Protein AF-A0A838S744-F1 (afdb_monomer_lite)

Foldseek 3Di:
DDPDPQPFDFDAAPQPRDTDTDGPPDRHRDVVSVVVVVCVVVVPPPPPPPDDPDDDQLQQWWWADPPPRDIDGSDQADPVPRDGTHTDAGFAADPVPRHTDHPVNVVVD

Structure (mmCIF, N/CA/C/O backbone):
data_AF-A0A838S744-F1
#
_entry.id   AF-A0A838S744-F1
#
loop_
_atom_site.group_PDB
_atom_site.id
_atom_site.type_symbol
_atom_site.label_atom_id
_atom_site.label_alt_id
_atom_site.label_comp_id
_atom_site.label_asym_id
_atom_site.label_entity_id
_atom_site.label_seq_id
_atom_site.pdbx_PDB_ins_code
_atom_site.Cartn_x
_atom_site.Cartn_y
_atom_site.Cartn_z
_atom_site.occupancy
_atom_site.B_iso_or_equiv
_atom_site.auth_seq_id
_atom_site.auth_comp_id
_atom_site.auth_asym_id
_atom_site.auth_atom_id
_atom_site.pdbx_PDB_model_num
ATOM 1 N N . MET A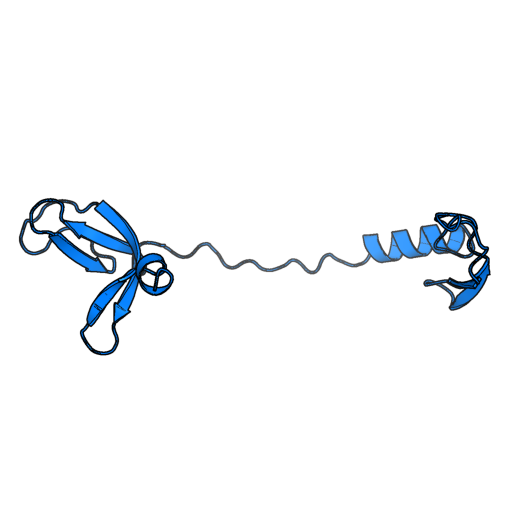 1 1 ? 4.160 20.746 -42.958 1.00 38.28 1 MET A N 1
ATOM 2 C CA . MET A 1 1 ? 5.280 20.176 -43.736 1.00 38.28 1 MET A CA 1
ATOM 3 C C . MET A 1 1 ? 6.189 19.469 -42.740 1.00 38.28 1 MET A C 1
ATOM 5 O O . MET A 1 1 ? 6.862 20.143 -41.977 1.00 38.28 1 MET A O 1
ATOM 9 N N . ILE A 1 2 ? 6.078 18.145 -42.615 1.00 52.94 2 ILE A N 1
ATOM 10 C CA . ILE A 1 2 ? 6.874 17.361 -41.656 1.00 52.94 2 ILE A CA 1
ATOM 11 C C . ILE A 1 2 ? 8.201 17.033 -42.355 1.00 52.94 2 ILE A C 1
ATOM 13 O O . ILE A 1 2 ? 8.144 16.459 -43.445 1.00 52.94 2 ILE A O 1
ATOM 17 N N . PRO A 1 3 ? 9.374 17.403 -41.812 1.00 47.41 3 PRO A N 1
ATOM 18 C CA . PRO A 1 3 ? 10.636 17.053 -42.443 1.00 47.41 3 PRO A CA 1
ATOM 19 C C . PRO A 1 3 ? 10.820 15.532 -42.399 1.00 47.41 3 PRO A C 1
ATOM 21 O O . PRO A 1 3 ? 10.698 14.893 -41.353 1.00 47.41 3 PRO A O 1
ATOM 24 N N . SER A 1 4 ? 11.057 14.952 -43.574 1.00 54.16 4 SER A N 1
ATOM 25 C CA . SER A 1 4 ? 11.319 13.529 -43.769 1.00 54.16 4 SER A CA 1
ATOM 26 C C . SER A 1 4 ? 12.605 13.146 -43.033 1.00 54.16 4 SER A C 1
ATOM 28 O O . SER A 1 4 ? 13.694 13.529 -43.444 1.00 54.16 4 SER A O 1
ATOM 30 N N . SER A 1 5 ? 12.480 12.385 -41.943 1.00 55.56 5 SER A N 1
ATOM 31 C CA . SER A 1 5 ? 13.578 11.906 -41.085 1.00 55.56 5 SER A CA 1
ATOM 32 C C . SER A 1 5 ? 14.394 10.781 -41.755 1.00 55.56 5 SER A C 1
ATOM 34 O O . SER A 1 5 ? 14.521 9.681 -41.224 1.00 55.56 5 SER A O 1
ATOM 36 N N . ASN A 1 6 ? 14.899 11.034 -42.964 1.00 58.16 6 ASN A N 1
ATOM 37 C CA . ASN A 1 6 ? 15.745 10.115 -43.734 1.00 58.16 6 ASN A CA 1
ATOM 38 C C . ASN A 1 6 ? 17.070 10.764 -44.163 1.00 58.16 6 ASN A C 1
ATOM 40 O O . ASN A 1 6 ? 17.727 10.262 -45.073 1.00 58.16 6 ASN A O 1
ATOM 44 N N . ASP A 1 7 ? 17.480 11.857 -43.515 1.00 62.12 7 ASP A N 1
ATOM 45 C CA . ASP A 1 7 ? 18.807 12.404 -43.760 1.00 62.12 7 ASP A CA 1
ATOM 46 C C . ASP A 1 7 ? 19.881 11.439 -43.237 1.00 62.12 7 ASP A C 1
ATOM 48 O O . ASP A 1 7 ? 19.774 10.940 -42.109 1.00 62.12 7 ASP A O 1
ATOM 52 N N . PRO A 1 8 ? 20.920 11.149 -44.039 1.00 66.88 8 PRO A N 1
ATOM 53 C CA . PRO A 1 8 ? 22.048 10.345 -43.605 1.00 66.88 8 PRO A CA 1
ATOM 54 C C . PRO A 1 8 ? 22.788 11.057 -42.467 1.00 66.88 8 PRO A C 1
ATOM 56 O O . PRO A 1 8 ? 23.597 11.955 -42.692 1.00 66.88 8 PRO A O 1
ATOM 59 N N . VAL A 1 9 ? 22.530 10.646 -41.226 1.00 79.50 9 VAL A N 1
ATOM 60 C CA . VAL A 1 9 ? 23.243 11.175 -40.059 1.00 79.50 9 VAL A CA 1
ATOM 61 C C . VAL A 1 9 ? 24.543 10.402 -39.878 1.00 79.50 9 VAL A C 1
ATOM 63 O O . VAL A 1 9 ? 24.545 9.183 -39.688 1.00 79.50 9 VAL A O 1
ATOM 66 N N . THR A 1 10 ? 25.667 11.114 -39.913 1.00 87.31 10 THR A N 1
ATOM 67 C CA . THR A 1 10 ? 26.962 10.554 -39.521 1.00 87.31 10 THR A CA 1
ATOM 68 C C . THR A 1 10 ? 27.010 10.420 -38.004 1.00 87.31 10 THR A C 1
ATOM 70 O O . THR A 1 10 ? 26.891 11.409 -37.285 1.00 87.31 10 THR A O 1
ATOM 73 N N . MET A 1 11 ? 27.199 9.198 -37.507 1.00 88.44 11 MET A N 1
ATOM 74 C CA . MET A 1 11 ? 27.257 8.908 -36.073 1.00 88.44 11 MET A CA 1
ATOM 75 C C . MET A 1 11 ? 28.392 7.927 -35.737 1.00 88.44 11 MET A C 1
ATOM 77 O O . MET A 1 11 ? 28.762 7.098 -36.574 1.00 88.44 11 MET A O 1
ATOM 81 N N . PRO A 1 12 ? 28.974 7.987 -34.525 1.00 93.88 12 PRO A N 1
ATOM 82 C CA . PRO A 1 12 ? 30.013 7.051 -34.108 1.00 93.88 12 PRO A CA 1
ATOM 83 C C . PRO A 1 12 ? 29.427 5.674 -33.771 1.00 93.88 12 PRO A C 1
ATOM 85 O O . PRO A 1 12 ? 28.381 5.548 -33.131 1.00 93.88 12 PRO A O 1
ATOM 88 N N . CYS A 1 13 ? 30.122 4.607 -34.165 1.00 93.44 13 CYS A N 1
ATOM 89 C CA . CYS A 1 13 ? 29.749 3.246 -33.787 1.00 93.44 13 CYS A CA 1
ATOM 90 C C . CYS A 1 13 ? 29.989 3.011 -32.284 1.00 93.44 13 CYS A C 1
ATOM 92 O O . CYS A 1 13 ? 31.132 3.115 -31.838 1.00 93.44 13 CYS A O 1
ATOM 94 N N . PRO A 1 14 ? 28.992 2.553 -31.506 1.00 92.12 14 PRO A N 1
ATOM 95 C CA . PRO A 1 14 ? 29.140 2.335 -30.061 1.00 92.12 14 PRO A CA 1
ATOM 96 C C . PRO A 1 14 ? 30.071 1.163 -29.694 1.00 92.12 14 PRO A C 1
ATOM 98 O O . PRO A 1 14 ? 30.311 0.902 -28.520 1.00 92.12 14 PRO A O 1
ATOM 101 N N . VAL A 1 15 ? 30.573 0.408 -30.680 1.00 94.81 15 VAL A N 1
ATOM 102 C CA . VAL A 1 15 ? 31.496 -0.717 -30.450 1.00 94.81 15 VAL A CA 1
ATOM 103 C C . VAL A 1 15 ? 32.940 -0.370 -30.781 1.00 94.81 15 VAL A C 1
ATOM 105 O O . VAL A 1 15 ? 33.827 -0.800 -30.048 1.00 94.81 15 VAL A O 1
ATOM 108 N N . CYS A 1 16 ? 33.178 0.351 -31.880 1.00 94.25 16 CYS A N 1
ATOM 109 C CA . CYS A 1 16 ? 34.523 0.617 -32.402 1.00 94.25 16 CYS A CA 1
ATOM 110 C C . CYS A 1 16 ? 34.844 2.105 -32.597 1.00 94.25 16 CYS A C 1
ATOM 112 O O . CYS A 1 16 ? 35.926 2.419 -33.073 1.00 94.25 16 CYS A O 1
ATOM 114 N N . GLY A 1 17 ? 33.917 3.017 -32.293 1.00 92.38 17 GLY A N 1
ATOM 115 C CA . GLY A 1 17 ? 34.118 4.469 -32.382 1.00 92.38 17 GLY A CA 1
ATOM 116 C C . GLY A 1 17 ? 34.116 5.052 -33.798 1.00 92.38 17 GLY A C 1
ATOM 117 O O . GLY A 1 17 ? 33.955 6.255 -33.954 1.00 92.38 17 GLY A O 1
ATOM 118 N N . THR A 1 18 ? 34.235 4.226 -34.840 1.00 93.50 18 THR A N 1
ATOM 119 C CA . THR A 1 18 ? 34.261 4.684 -36.237 1.00 93.50 18 THR A CA 1
ATOM 120 C C . THR A 1 18 ? 32.989 5.448 -36.598 1.00 93.50 18 THR A C 1
ATOM 122 O O . THR A 1 18 ? 31.887 4.917 -36.426 1.00 93.50 18 THR A O 1
ATOM 125 N N . ALA A 1 19 ? 33.147 6.665 -37.124 1.00 92.81 19 ALA A N 1
ATOM 126 C CA . ALA A 1 19 ? 32.057 7.429 -37.714 1.00 92.81 19 ALA A CA 1
ATOM 127 C C . ALA A 1 19 ? 31.540 6.712 -38.967 1.00 92.81 19 ALA A C 1
ATOM 129 O O . ALA A 1 19 ? 32.319 6.291 -39.822 1.00 92.81 19 ALA A O 1
ATOM 130 N N . PHE A 1 20 ? 30.227 6.537 -39.065 1.00 91.25 20 PHE A N 1
ATOM 131 C CA . PHE A 1 20 ? 29.585 5.941 -40.230 1.00 91.25 20 PHE A CA 1
ATOM 132 C C . PHE A 1 20 ? 28.265 6.651 -40.508 1.00 91.25 20 PHE A C 1
ATOM 134 O O . PHE A 1 20 ? 27.641 7.204 -39.603 1.00 91.25 20 PHE A O 1
ATOM 141 N N . VAL A 1 21 ? 27.836 6.612 -41.763 1.00 89.69 21 VAL A N 1
ATOM 142 C CA . VAL A 1 21 ? 26.542 7.153 -42.166 1.00 89.69 21 VAL A CA 1
ATOM 143 C C . VAL A 1 21 ? 25.450 6.156 -41.791 1.00 89.69 21 VAL A C 1
ATOM 145 O O . VAL A 1 21 ? 25.434 5.019 -42.278 1.00 89.69 21 VAL A O 1
ATOM 148 N N . ALA A 1 22 ? 24.544 6.562 -40.907 1.00 81.88 22 ALA A N 1
ATOM 149 C CA . ALA A 1 22 ? 23.392 5.754 -40.556 1.00 81.88 22 ALA A CA 1
ATOM 150 C C . ALA A 1 22 ? 22.385 5.759 -41.711 1.00 81.88 22 ALA A C 1
ATOM 152 O O . ALA A 1 22 ? 21.826 6.790 -42.069 1.00 81.88 22 ALA A O 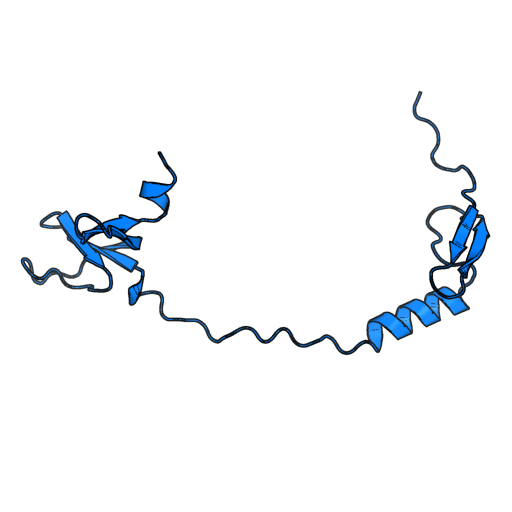1
ATOM 153 N N . ALA A 1 23 ? 22.138 4.581 -42.284 1.00 81.56 23 ALA A N 1
ATOM 154 C CA . ALA A 1 23 ? 21.002 4.354 -43.165 1.00 81.56 23 ALA A CA 1
ATOM 155 C C . ALA A 1 23 ? 19.826 3.830 -42.324 1.00 81.56 23 ALA A C 1
ATOM 157 O O . ALA A 1 23 ? 19.910 2.745 -41.731 1.00 81.56 23 ALA A O 1
ATOM 158 N N . GLY A 1 24 ? 18.742 4.603 -42.242 1.00 81.88 24 GLY A N 1
ATOM 159 C CA . GLY A 1 24 ? 17.557 4.259 -41.453 1.00 81.88 24 GLY A CA 1
ATOM 160 C C . GLY A 1 24 ? 17.874 4.009 -39.971 1.00 81.88 24 GLY A C 1
ATOM 161 O O . GLY A 1 24 ? 18.573 4.781 -39.326 1.00 81.88 24 GLY A O 1
ATOM 162 N N . LYS A 1 25 ? 17.389 2.890 -39.410 1.00 81.38 25 LYS A N 1
ATOM 163 C CA . LYS A 1 25 ? 17.537 2.542 -37.975 1.00 81.38 25 LYS A CA 1
ATOM 164 C C . LYS A 1 25 ? 18.873 1.859 -37.622 1.00 81.38 25 LYS A C 1
ATOM 166 O O . LYS A 1 25 ? 18.993 1.227 -36.563 1.00 81.38 25 LYS A O 1
ATOM 171 N N . ARG A 1 26 ? 19.875 1.904 -38.507 1.00 86.12 26 ARG A N 1
ATOM 172 C CA . ARG A 1 26 ? 21.157 1.210 -38.310 1.00 86.12 26 ARG A CA 1
ATOM 173 C C . ARG A 1 26 ? 22.012 1.921 -37.258 1.00 86.12 26 ARG A C 1
ATOM 175 O O . ARG A 1 26 ? 22.468 3.033 -37.465 1.00 86.12 26 ARG A O 1
ATOM 182 N N . ARG A 1 27 ? 22.296 1.222 -36.153 1.00 90.19 27 ARG A N 1
ATOM 183 C CA . ARG A 1 27 ? 23.086 1.733 -35.011 1.00 90.19 27 ARG A CA 1
ATOM 184 C C . ARG A 1 27 ? 24.564 1.324 -35.002 1.00 90.19 27 ARG A C 1
ATOM 186 O O . ARG A 1 27 ? 25.309 1.751 -34.128 1.00 90.19 27 ARG A O 1
ATOM 193 N N . TYR A 1 28 ? 24.991 0.467 -35.929 1.00 94.06 28 TYR A N 1
ATOM 194 C CA . TYR A 1 28 ? 26.343 -0.098 -35.952 1.00 94.06 28 TYR A CA 1
ATOM 195 C C . TYR A 1 28 ? 26.965 0.034 -37.339 1.00 94.06 28 TYR A C 1
ATOM 197 O O . TYR A 1 28 ? 26.297 -0.218 -38.345 1.00 94.06 28 TYR A O 1
ATOM 205 N N . CYS A 1 29 ? 28.266 0.329 -37.396 1.00 92.50 29 CYS A N 1
ATOM 206 C CA . CYS A 1 29 ? 28.978 0.491 -38.665 1.00 92.50 29 CYS A CA 1
ATOM 207 C C . CYS A 1 29 ? 28.998 -0.791 -39.516 1.00 92.50 29 CYS A C 1
ATOM 209 O O . CYS A 1 29 ? 29.045 -0.696 -40.735 1.00 92.50 29 CYS A O 1
ATOM 211 N N . ARG A 1 30 ? 28.895 -1.987 -38.912 1.00 91.94 30 ARG A N 1
ATOM 212 C CA . ARG A 1 30 ? 28.839 -3.301 -39.590 1.00 91.94 30 ARG A CA 1
ATOM 213 C C . ARG A 1 30 ? 28.226 -4.389 -38.708 1.00 91.94 30 ARG A C 1
ATOM 215 O O . ARG A 1 30 ? 28.166 -4.238 -37.485 1.00 91.94 30 ARG A O 1
ATOM 222 N N . ASP A 1 31 ? 27.854 -5.515 -39.313 1.00 94.06 31 ASP A N 1
ATOM 223 C CA . ASP A 1 31 ? 27.261 -6.654 -38.597 1.00 94.06 31 ASP A CA 1
ATOM 224 C C . ASP A 1 31 ? 28.188 -7.252 -37.537 1.00 94.06 31 ASP A C 1
ATOM 226 O O . ASP A 1 31 ? 27.723 -7.618 -36.460 1.00 94.06 31 ASP A O 1
ATOM 230 N N . ALA A 1 32 ? 29.505 -7.246 -37.762 1.00 95.12 32 ALA A N 1
ATOM 231 C CA . ALA A 1 32 ? 30.470 -7.662 -36.744 1.00 95.12 32 ALA A CA 1
ATOM 232 C C . ALA A 1 32 ? 30.331 -6.840 -35.446 1.00 95.12 32 ALA A C 1
ATOM 234 O O . ALA A 1 32 ? 30.364 -7.393 -34.347 1.00 95.12 32 ALA A O 1
ATOM 235 N N . CYS A 1 33 ? 30.094 -5.527 -35.557 1.00 94.81 33 CYS A N 1
ATOM 236 C CA . CYS A 1 33 ? 29.852 -4.659 -34.404 1.00 94.81 33 CYS A CA 1
ATOM 237 C C . CYS A 1 33 ? 28.468 -4.905 -33.787 1.00 94.81 33 CYS A C 1
ATOM 239 O O . CYS A 1 33 ? 28.345 -4.912 -32.565 1.00 94.81 33 CYS A O 1
ATOM 241 N N . ARG A 1 34 ? 27.440 -5.196 -34.594 1.00 93.88 34 ARG A N 1
ATOM 242 C CA . ARG A 1 34 ? 26.114 -5.596 -34.090 1.00 93.88 34 ARG A CA 1
ATOM 243 C C . ARG A 1 34 ? 26.195 -6.866 -33.235 1.00 93.88 34 ARG A C 1
ATOM 245 O O . ARG A 1 34 ? 25.673 -6.891 -32.120 1.00 93.88 34 ARG A O 1
ATOM 252 N N . VAL A 1 35 ? 26.881 -7.897 -33.733 1.00 95.12 35 VAL A N 1
ATOM 253 C CA . VAL A 1 35 ? 27.084 -9.173 -33.029 1.00 95.12 35 VAL A CA 1
ATOM 254 C C . VAL A 1 35 ? 27.949 -8.979 -31.785 1.00 95.12 35 VAL A C 1
ATOM 256 O O . VAL A 1 35 ? 27.607 -9.502 -30.728 1.00 95.12 35 VAL A O 1
ATOM 259 N N . ALA A 1 36 ? 29.025 -8.190 -31.863 1.00 94.06 36 ALA A N 1
ATOM 260 C CA . ALA A 1 36 ? 29.859 -7.876 -30.703 1.00 94.06 36 ALA A CA 1
ATOM 261 C C . ALA A 1 36 ? 29.067 -7.153 -29.600 1.00 94.06 36 ALA A C 1
ATOM 263 O O . ALA A 1 36 ? 29.181 -7.520 -28.432 1.00 94.06 36 ALA A O 1
ATOM 264 N N . ALA A 1 37 ? 28.220 -6.182 -29.955 1.00 93.19 37 ALA A N 1
ATOM 265 C CA . ALA A 1 37 ? 27.345 -5.508 -28.997 1.00 93.19 37 ALA A CA 1
ATOM 266 C C . ALA A 1 37 ? 26.327 -6.466 -28.365 1.00 93.19 37 ALA A C 1
ATOM 268 O O . ALA A 1 37 ? 26.090 -6.397 -27.162 1.00 93.19 37 ALA A O 1
ATOM 269 N N . HIS A 1 38 ? 25.744 -7.374 -29.153 1.00 91.75 38 HIS A N 1
ATOM 270 C CA . HIS A 1 38 ? 24.850 -8.403 -28.625 1.00 91.75 38 HIS A CA 1
ATOM 271 C C . HIS A 1 38 ? 25.583 -9.330 -27.646 1.00 91.75 38 HIS A C 1
ATOM 273 O O . HIS A 1 38 ? 25.140 -9.469 -26.513 1.00 91.75 38 HIS A O 1
ATOM 279 N N . ARG A 1 39 ? 26.760 -9.850 -28.020 1.00 91.38 39 ARG A N 1
ATOM 280 C CA . ARG A 1 39 ? 27.590 -10.686 -27.136 1.00 91.38 39 ARG A CA 1
ATOM 281 C C . ARG A 1 39 ? 27.978 -9.967 -25.847 1.00 91.38 39 ARG A C 1
ATOM 283 O O . ARG A 1 39 ? 27.951 -10.604 -24.807 1.00 91.38 39 ARG A O 1
ATOM 290 N N . ARG A 1 40 ? 28.323 -8.673 -25.897 1.00 89.81 40 ARG A N 1
ATOM 291 C CA . ARG A 1 40 ? 28.615 -7.874 -24.691 1.00 89.81 40 ARG A CA 1
ATOM 292 C C . ARG A 1 40 ? 27.406 -7.818 -23.757 1.00 89.81 40 ARG A C 1
ATOM 294 O O . ARG A 1 40 ? 27.570 -8.098 -22.582 1.00 89.81 40 ARG A O 1
ATOM 301 N N . ARG A 1 41 ? 26.208 -7.535 -24.285 1.00 84.12 41 ARG A N 1
ATOM 302 C CA . ARG A 1 41 ? 24.970 -7.499 -23.485 1.00 84.12 41 ARG A CA 1
ATOM 303 C C . ARG A 1 41 ? 24.614 -8.858 -22.886 1.00 84.12 41 ARG A C 1
ATOM 305 O O . ARG A 1 41 ? 24.214 -8.911 -21.740 1.00 84.12 41 ARG A O 1
ATOM 312 N N . THR A 1 42 ? 24.779 -9.939 -23.645 1.00 84.94 42 THR A N 1
ATOM 313 C CA . THR A 1 42 ? 24.425 -11.292 -23.186 1.00 84.94 42 THR A CA 1
ATOM 314 C C . THR A 1 42 ? 25.477 -11.903 -22.257 1.00 84.94 42 THR A C 1
ATOM 316 O O . THR A 1 42 ? 25.143 -12.740 -21.430 1.00 84.94 42 THR A O 1
ATOM 319 N N . ARG A 1 43 ? 26.757 -11.527 -22.399 1.00 82.56 43 ARG A N 1
ATOM 320 C CA . ARG A 1 43 ? 27.846 -11.992 -21.520 1.00 82.56 43 ARG A CA 1
ATOM 321 C C . ARG A 1 43 ? 28.024 -11.141 -20.275 1.00 82.56 43 ARG A C 1
ATOM 323 O O . ARG A 1 43 ? 28.733 -11.577 -19.376 1.00 82.56 43 ARG A O 1
ATOM 330 N N . GLN A 1 44 ? 27.468 -9.934 -20.244 1.00 74.12 44 GLN A N 1
ATOM 331 C CA . GLN A 1 44 ? 27.425 -9.165 -19.016 1.00 74.12 44 GLN A CA 1
ATOM 332 C C . GLN A 1 44 ? 26.565 -9.975 -18.042 1.00 74.12 44 GLN A C 1
ATOM 334 O O . GLN A 1 44 ? 25.393 -10.193 -18.352 1.00 74.12 44 GLN A O 1
ATOM 339 N N . PRO A 1 45 ? 27.134 -10.494 -16.939 1.00 66.56 45 PRO A N 1
ATOM 340 C CA . PRO A 1 45 ? 26.322 -11.168 -15.946 1.00 66.56 45 PRO A CA 1
ATOM 341 C C . PRO A 1 45 ? 25.267 -10.157 -15.513 1.00 66.56 45 PRO A C 1
ATOM 343 O O . PRO A 1 45 ? 25.608 -9.017 -15.185 1.00 66.56 45 PRO A O 1
ATOM 346 N N . GLU A 1 46 ? 23.993 -10.540 -15.586 1.00 69.69 46 GLU A N 1
ATOM 347 C CA . GLU A 1 46 ? 22.959 -9.785 -14.897 1.00 69.69 46 GLU A CA 1
ATOM 348 C C . GLU A 1 46 ? 23.416 -9.717 -13.447 1.00 69.69 46 GLU A C 1
ATOM 350 O O . GLU A 1 46 ? 23.524 -10.742 -12.772 1.00 69.69 46 GLU A O 1
ATOM 355 N N . THR A 1 47 ? 23.799 -8.525 -12.991 1.00 72.62 47 THR A N 1
ATOM 356 C CA . THR A 1 47 ? 24.028 -8.310 -11.573 1.00 72.62 47 THR A CA 1
ATOM 357 C C . THR A 1 47 ? 22.699 -8.639 -10.923 1.00 72.62 47 THR A C 1
ATOM 359 O O . THR A 1 47 ? 21.741 -7.883 -11.081 1.00 72.62 47 THR A O 1
ATOM 362 N N . ALA A 1 48 ? 22.614 -9.809 -10.290 1.00 75.19 48 ALA A N 1
ATOM 363 C CA . ALA A 1 48 ? 21.396 -10.244 -9.642 1.00 75.19 48 ALA A CA 1
ATOM 364 C C . ALA A 1 48 ? 21.023 -9.157 -8.636 1.00 75.19 48 ALA A C 1
ATOM 366 O O . ALA A 1 48 ? 21.766 -8.890 -7.689 1.00 75.19 48 ALA A O 1
ATOM 367 N N . VAL A 1 49 ? 19.909 -8.475 -8.888 1.00 79.38 49 VAL A N 1
ATOM 368 C CA . VAL A 1 49 ? 19.367 -7.521 -7.932 1.00 79.38 49 VAL A CA 1
ATOM 369 C C . VAL A 1 49 ? 18.921 -8.356 -6.741 1.00 79.38 49 VAL A C 1
ATOM 371 O O . VAL A 1 49 ? 17.963 -9.121 -6.839 1.00 79.38 49 VAL A O 1
ATOM 374 N N . ILE A 1 50 ? 19.657 -8.263 -5.634 1.00 83.44 50 ILE A N 1
ATOM 375 C CA . ILE A 1 50 ? 19.282 -8.931 -4.391 1.00 83.44 50 ILE A CA 1
ATOM 376 C C . ILE A 1 50 ? 18.079 -8.171 -3.840 1.00 83.44 50 ILE A C 1
ATOM 378 O O . ILE A 1 50 ? 18.221 -7.095 -3.261 1.00 83.44 50 ILE A O 1
ATOM 382 N N . VAL A 1 51 ? 16.885 -8.714 -4.063 1.00 83.06 51 VAL A N 1
ATOM 383 C CA . VAL A 1 51 ? 15.660 -8.201 -3.452 1.00 83.06 51 VAL A CA 1
ATOM 384 C C . VAL A 1 51 ? 15.565 -8.792 -2.042 1.00 83.06 51 VAL A C 1
ATOM 386 O O . VAL A 1 51 ? 15.621 -10.018 -1.906 1.00 83.06 51 VAL A O 1
ATOM 389 N N . PRO A 1 52 ? 15.454 -7.967 -0.985 1.00 83.12 52 PRO A N 1
ATOM 390 C CA . PRO A 1 52 ? 15.265 -8.477 0.365 1.00 83.12 52 PRO A CA 1
ATOM 391 C C . PRO A 1 52 ? 13.948 -9.263 0.467 1.00 83.12 52 PRO A C 1
ATOM 393 O O . PRO A 1 52 ? 13.006 -8.997 -0.288 1.00 83.12 52 PRO A O 1
ATOM 396 N N . PRO A 1 53 ? 13.852 -10.232 1.394 1.00 87.00 53 PRO A N 1
ATOM 397 C CA . PRO A 1 53 ? 12.618 -10.973 1.597 1.00 87.00 53 PRO A CA 1
ATOM 398 C C . PRO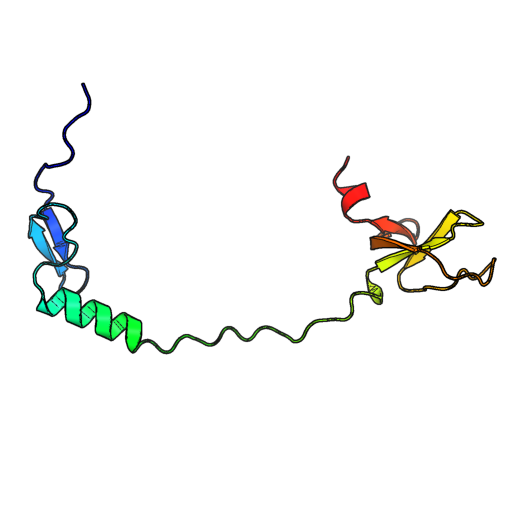 A 1 53 ? 11.466 -10.024 1.975 1.00 87.00 53 PRO A C 1
ATOM 400 O O . PRO A 1 53 ? 11.704 -8.987 2.604 1.00 87.00 53 PRO A O 1
ATOM 403 N N . PRO A 1 54 ? 10.212 -10.366 1.630 1.00 86.06 54 PRO A N 1
ATOM 404 C CA . PRO A 1 54 ? 9.058 -9.551 1.987 1.00 86.06 54 PRO A CA 1
ATOM 405 C C . PRO A 1 54 ? 8.968 -9.345 3.504 1.00 86.06 54 PRO A C 1
ATOM 407 O O . PRO A 1 54 ? 8.933 -10.309 4.269 1.00 86.06 54 PRO A O 1
ATOM 410 N N . ALA A 1 55 ? 8.891 -8.087 3.936 1.00 86.81 55 ALA A N 1
ATOM 411 C CA . ALA A 1 55 ? 8.640 -7.745 5.330 1.00 86.81 55 ALA A CA 1
ATOM 412 C C . ALA A 1 55 ? 7.146 -7.916 5.678 1.00 86.81 55 ALA A C 1
ATOM 414 O O . ALA A 1 55 ? 6.277 -7.713 4.818 1.00 86.81 55 ALA A O 1
ATOM 415 N N . PRO A 1 56 ? 6.807 -8.264 6.934 1.00 90.56 56 PRO A N 1
ATOM 416 C CA . PRO A 1 56 ? 5.418 -8.330 7.364 1.00 90.56 56 PRO A CA 1
ATOM 417 C C . PRO A 1 56 ? 4.779 -6.937 7.312 1.00 90.56 56 PRO A C 1
ATOM 419 O O . PRO A 1 56 ? 5.321 -5.973 7.838 1.00 90.56 56 PRO A O 1
ATOM 422 N N . LYS A 1 57 ? 3.584 -6.834 6.721 1.00 92.25 57 LYS A N 1
ATOM 423 C CA . LYS A 1 57 ? 2.843 -5.560 6.638 1.00 92.25 57 LYS A CA 1
ATOM 424 C C . LYS A 1 57 ? 2.194 -5.152 7.958 1.00 92.25 57 LYS A C 1
ATOM 426 O O . LYS A 1 57 ? 1.948 -3.970 8.181 1.00 92.25 57 LYS A O 1
ATOM 431 N N . ARG A 1 58 ? 1.906 -6.133 8.825 1.00 94.62 58 ARG A N 1
ATOM 432 C CA . ARG A 1 58 ? 1.131 -5.946 10.061 1.00 94.62 58 ARG A CA 1
ATOM 433 C C . ARG A 1 58 ? 1.665 -4.806 10.937 1.00 94.62 58 ARG A C 1
ATOM 435 O O . ARG A 1 58 ? 0.852 -3.943 11.228 1.00 94.62 58 ARG A O 1
ATOM 442 N N . PRO A 1 59 ? 2.968 -4.713 11.269 1.00 95.81 59 PRO A N 1
ATOM 443 C CA . PRO A 1 59 ? 3.495 -3.641 12.124 1.00 95.81 59 PRO A CA 1
ATOM 444 C C . PRO A 1 59 ? 3.276 -2.221 11.582 1.00 95.81 59 PRO A C 1
ATOM 446 O O . PRO A 1 59 ? 3.382 -1.260 12.330 1.00 95.81 59 PRO A O 1
ATOM 449 N N . HIS A 1 60 ? 2.977 -2.089 10.289 1.00 96.19 60 HIS A N 1
ATOM 450 C CA . HIS A 1 60 ? 2.753 -0.814 9.610 1.00 96.19 60 HIS A CA 1
ATOM 451 C C . HIS A 1 60 ? 1.296 -0.627 9.180 1.00 96.19 60 HIS A C 1
ATOM 453 O O . HIS A 1 60 ? 0.989 0.297 8.437 1.00 96.19 60 HIS A O 1
ATOM 459 N N . THR A 1 61 ? 0.398 -1.531 9.570 1.00 97.81 61 THR A N 1
ATOM 460 C CA . THR A 1 61 ? -1.017 -1.462 9.199 1.00 97.81 61 THR A CA 1
ATOM 461 C C . THR A 1 61 ? -1.804 -0.834 10.335 1.00 97.81 61 THR A C 1
ATOM 463 O O . THR A 1 61 ? -1.743 -1.315 11.466 1.00 97.81 61 THR A O 1
ATOM 466 N N . ILE A 1 62 ? -2.571 0.205 10.028 1.00 97.94 62 ILE A N 1
ATOM 467 C CA . ILE A 1 62 ? -3.543 0.775 10.955 1.00 97.94 62 ILE A CA 1
ATOM 468 C C . ILE A 1 62 ? -4.838 -0.010 10.834 1.00 97.94 62 ILE A C 1
ATOM 470 O O . ILE A 1 62 ? -5.397 -0.150 9.741 1.00 97.94 62 ILE A O 1
ATOM 474 N N . TYR A 1 63 ? -5.320 -0.497 11.968 1.00 98.00 63 TYR A N 1
ATOM 475 C CA . TYR A 1 63 ? -6.610 -1.151 12.100 1.00 98.00 63 TYR A CA 1
ATOM 476 C C . TYR A 1 63 ? -7.602 -0.216 12.781 1.00 98.00 63 TYR A C 1
ATOM 478 O O . TYR A 1 63 ? -7.208 0.608 13.602 1.00 98.00 63 TYR A O 1
ATOM 486 N N . GLN A 1 64 ? -8.883 -0.347 12.439 1.00 98.06 64 GLN A N 1
ATOM 487 C CA . GLN A 1 64 ? -9.969 0.406 13.058 1.00 98.06 64 GLN A CA 1
ATOM 488 C C . GLN A 1 64 ? -11.076 -0.520 13.553 1.00 98.06 64 GLN A C 1
ATOM 490 O O . GLN A 1 64 ? -11.575 -1.381 12.818 1.00 98.06 64 GLN A O 1
ATOM 495 N N . CYS A 1 65 ? -11.493 -0.306 14.796 1.00 98.00 65 CYS A N 1
ATOM 496 C CA . CYS A 1 65 ? -12.637 -0.976 15.384 1.00 98.00 65 CYS A CA 1
ATOM 497 C C . CYS A 1 65 ? -13.934 -0.472 14.751 1.00 98.00 65 CYS A C 1
ATOM 499 O O . CYS A 1 65 ? -14.227 0.720 14.776 1.00 98.00 65 CYS A O 1
ATOM 501 N N . ALA A 1 66 ? -14.749 -1.388 14.228 1.00 96.50 66 ALA A N 1
ATOM 502 C CA . ALA A 1 66 ? -16.062 -1.042 13.688 1.00 96.50 66 ALA A CA 1
ATOM 503 C C . ALA A 1 66 ? -17.077 -0.651 14.781 1.00 96.50 66 ALA A C 1
ATOM 505 O O . ALA A 1 66 ? -18.075 -0.012 14.472 1.00 96.50 66 ALA A O 1
ATOM 506 N N . SER A 1 67 ? -16.834 -1.040 16.040 1.00 96.44 67 SER A N 1
ATOM 507 C CA . SER A 1 67 ? -17.760 -0.796 17.152 1.00 96.44 67 SER A CA 1
ATOM 508 C C . SER A 1 67 ? -17.527 0.551 17.836 1.00 96.44 67 SER A C 1
ATOM 510 O O . SER A 1 67 ? -18.482 1.280 18.068 1.00 96.44 67 SER A O 1
ATOM 512 N N . CYS A 1 68 ? -16.279 0.876 18.186 1.00 97.00 68 CYS A N 1
ATOM 513 C CA . CYS A 1 68 ? -15.945 2.103 18.923 1.00 97.00 68 CYS A CA 1
ATOM 514 C C . CYS A 1 68 ? -15.139 3.118 18.102 1.00 97.00 68 CYS A C 1
ATOM 516 O O . CYS A 1 68 ? -14.863 4.210 18.582 1.00 97.00 68 CYS A O 1
ATOM 518 N N . GLY A 1 69 ? -14.728 2.772 16.878 1.00 95.75 69 GLY A N 1
ATOM 519 C CA . GLY A 1 69 ? -13.924 3.650 16.027 1.00 95.75 69 GLY A CA 1
ATOM 520 C C . GLY A 1 69 ? -12.445 3.750 16.411 1.00 95.75 69 GLY A C 1
ATOM 521 O O . GLY A 1 69 ? -11.698 4.369 15.653 1.00 95.75 69 GLY A O 1
ATOM 522 N N . ALA A 1 70 ? -12.014 3.126 17.517 1.00 96.62 70 ALA A N 1
ATOM 523 C CA . ALA A 1 70 ? -10.622 3.127 17.969 1.00 96.62 70 ALA A CA 1
ATOM 524 C C . ALA A 1 70 ? -9.676 2.636 16.869 1.00 96.62 70 ALA A C 1
ATOM 526 O O . ALA A 1 70 ? -9.993 1.684 16.145 1.00 96.62 70 ALA A O 1
ATOM 527 N N . ARG A 1 71 ? -8.517 3.288 16.751 1.00 97.12 71 ARG A N 1
ATOM 528 C CA . ARG A 1 71 ? -7.485 2.957 15.766 1.00 97.12 71 ARG A CA 1
ATOM 529 C C . ARG A 1 71 ? -6.222 2.518 16.480 1.00 97.12 71 ARG A C 1
ATOM 531 O O . ARG A 1 71 ? -5.815 3.166 17.436 1.00 97.12 71 ARG A O 1
ATOM 538 N N . LEU A 1 72 ? -5.601 1.445 16.000 1.00 97.44 72 LEU A N 1
ATOM 539 C CA . LEU A 1 72 ? -4.346 0.929 16.546 1.00 97.44 72 LEU A CA 1
ATOM 540 C C . LEU A 1 72 ? -3.392 0.542 15.416 1.00 97.44 72 LEU A C 1
ATOM 542 O O . LEU A 1 72 ? -3.812 0.074 14.353 1.00 97.44 72 LEU A O 1
ATOM 546 N N . LEU A 1 73 ? -2.096 0.736 15.656 1.00 97.62 73 LEU A N 1
ATOM 547 C CA . LEU A 1 73 ? -1.033 0.343 14.738 1.00 97.62 73 LEU A CA 1
ATOM 548 C C . LEU A 1 73 ? -0.597 -1.095 15.038 1.00 97.62 73 LEU A C 1
ATOM 550 O O . LEU A 1 73 ? -0.125 -1.398 16.128 1.00 97.62 73 LEU A O 1
ATOM 554 N N . GLY A 1 74 ? -0.748 -1.987 14.063 1.00 96.56 74 GLY A N 1
ATOM 555 C CA . GLY A 1 74 ? -0.272 -3.371 14.127 1.00 96.56 74 GLY A CA 1
ATOM 556 C C . GLY A 1 74 ? -1.058 -4.337 15.010 1.00 96.56 74 GLY A C 1
ATOM 557 O O . GLY A 1 74 ? -0.914 -5.552 14.826 1.00 96.56 74 GLY A O 1
ATOM 558 N N . GLU A 1 75 ? -1.936 -3.830 15.872 1.00 96.62 75 GLU A N 1
ATOM 559 C CA . GLU A 1 75 ? -2.832 -4.637 16.693 1.00 96.62 75 GLU A CA 1
ATOM 560 C C . GLU A 1 75 ? -4.179 -4.859 15.993 1.00 96.62 75 GLU A C 1
ATOM 562 O O . GLU A 1 75 ? -4.781 -3.930 15.459 1.00 96.62 75 GLU A O 1
ATOM 567 N N . GLN A 1 76 ? -4.645 -6.110 15.957 1.00 96.44 76 GLN A N 1
ATOM 568 C CA . GLN A 1 76 ? -5.863 -6.487 15.222 1.00 96.44 76 GLN A CA 1
ATOM 569 C C . GLN A 1 76 ? -7.092 -6.598 16.118 1.00 96.44 76 GLN A C 1
ATOM 571 O O . GLN A 1 76 ? -8.210 -6.652 15.599 1.00 96.44 76 GLN A O 1
ATOM 576 N N . ARG A 1 77 ? -6.910 -6.670 17.438 1.00 97.25 77 ARG A N 1
ATOM 577 C CA . ARG A 1 77 ? -8.019 -6.702 18.392 1.00 97.25 77 ARG A CA 1
ATOM 578 C C . ARG A 1 77 ? -8.119 -5.369 19.100 1.00 97.25 77 ARG A C 1
ATOM 580 O O . ARG A 1 77 ? -7.121 -4.819 19.535 1.00 97.25 77 ARG A O 1
ATOM 587 N N . CYS A 1 78 ? -9.332 -4.848 19.177 1.00 97.31 78 CYS A N 1
ATOM 588 C CA . CYS A 1 78 ? -9.589 -3.640 19.941 1.00 97.31 78 CYS A CA 1
ATOM 589 C C . CYS A 1 78 ? -9.400 -3.936 21.434 1.00 97.31 78 CYS A C 1
ATOM 591 O O . CYS A 1 78 ? -10.001 -4.893 21.926 1.00 97.31 78 CYS A O 1
ATOM 593 N N . ASP A 1 79 ? -8.623 -3.113 22.135 1.00 95.69 79 ASP A N 1
ATOM 594 C CA . ASP A 1 79 ? -8.380 -3.275 23.574 1.00 95.69 79 ASP A CA 1
ATOM 595 C C . ASP A 1 79 ? -9.660 -3.086 24.401 1.00 95.69 79 ASP A C 1
ATOM 597 O O . ASP A 1 79 ? -9.891 -3.814 25.363 1.00 95.69 79 ASP A O 1
ATOM 601 N N . ASP A 1 80 ? -10.544 -2.180 23.969 1.00 95.94 80 ASP A N 1
ATOM 602 C CA . ASP A 1 80 ? -11.792 -1.885 24.679 1.00 95.94 80 ASP A CA 1
ATOM 603 C C . ASP A 1 80 ? -12.916 -2.878 24.349 1.00 95.94 80 ASP A C 1
ATOM 605 O O . ASP A 1 80 ? -13.642 -3.342 25.225 1.00 95.94 80 ASP A O 1
ATOM 609 N N . CYS A 1 81 ? -13.103 -3.203 23.065 1.00 97.06 81 CYS A N 1
ATOM 610 C CA . CYS A 1 81 ? -14.225 -4.037 22.617 1.00 97.06 81 CYS A CA 1
ATOM 611 C C . CYS A 1 81 ? -13.884 -5.531 22.531 1.00 97.06 81 CYS A C 1
ATOM 613 O O . CYS A 1 81 ? -14.788 -6.356 22.398 1.00 97.06 81 CYS A O 1
ATOM 615 N N . GLY A 1 82 ? -12.600 -5.900 22.491 1.00 94.94 82 GLY A N 1
ATOM 616 C CA . GLY A 1 82 ? -12.135 -7.276 22.273 1.00 94.94 82 GLY A CA 1
ATOM 617 C C . GLY A 1 82 ? -12.439 -7.859 20.882 1.00 94.94 82 GLY A C 1
ATOM 618 O O . GLY A 1 82 ? -12.107 -9.020 20.601 1.00 94.94 82 GLY A O 1
ATOM 619 N N . THR A 1 83 ? -13.073 -7.088 19.996 1.00 95.44 83 THR A N 1
ATOM 620 C CA . THR A 1 83 ? -13.464 -7.497 18.643 1.00 95.44 83 THR A CA 1
ATOM 621 C C . THR A 1 83 ? -12.303 -7.377 17.662 1.00 95.44 83 THR A C 1
ATOM 623 O O . THR A 1 83 ? -11.377 -6.586 17.847 1.00 95.44 83 THR A O 1
ATOM 626 N N . PHE A 1 84 ? -12.350 -8.182 16.599 1.00 97.19 84 PHE A N 1
ATOM 627 C CA . PHE A 1 84 ? -11.419 -8.040 15.486 1.00 97.19 84 PHE A CA 1
ATOM 628 C C . PHE A 1 84 ? -11.742 -6.784 14.677 1.00 97.19 84 PHE A C 1
ATOM 630 O O . PHE A 1 84 ? -12.892 -6.527 14.316 1.00 97.19 84 PHE A O 1
ATOM 637 N N . MET A 1 85 ? -10.702 -6.015 14.395 1.00 97.88 85 MET A N 1
ATOM 638 C CA . MET A 1 85 ? -10.761 -4.744 13.690 1.00 97.88 85 MET A CA 1
ATOM 639 C C . MET A 1 85 ? -10.486 -4.923 12.194 1.00 97.88 85 MET A C 1
ATOM 641 O O . MET A 1 85 ? -9.836 -5.884 11.775 1.00 97.88 85 MET A O 1
ATOM 645 N N . ARG A 1 86 ? -10.950 -3.976 11.371 1.00 97.31 86 ARG A N 1
ATOM 646 C CA . ARG A 1 86 ? -10.662 -3.965 9.926 1.00 97.31 86 ARG A CA 1
ATOM 647 C C . ARG A 1 86 ? -9.353 -3.231 9.646 1.00 97.31 86 ARG A C 1
ATOM 649 O O . ARG A 1 86 ? -9.062 -2.242 10.311 1.00 97.31 86 ARG A O 1
ATOM 656 N N . ALA A 1 87 ? -8.599 -3.661 8.638 1.00 97.50 87 ALA A N 1
ATOM 657 C CA . ALA A 1 87 ? -7.460 -2.888 8.146 1.00 97.50 87 ALA A CA 1
ATOM 658 C C . ALA A 1 87 ? -7.960 -1.619 7.433 1.00 97.50 87 ALA A C 1
ATOM 660 O O . ALA A 1 87 ? -8.856 -1.697 6.589 1.00 97.50 87 ALA A O 1
ATOM 661 N N . VAL A 1 88 ? -7.394 -0.464 7.781 1.00 96.75 88 VAL A N 1
ATOM 662 C CA . VAL A 1 88 ? -7.676 0.818 7.119 1.00 96.75 88 VAL A CA 1
ATOM 663 C C . VAL A 1 88 ? -6.644 1.094 6.035 1.00 96.75 88 VAL A C 1
ATOM 665 O O . VAL A 1 88 ? -7.019 1.388 4.908 1.00 96.75 88 VAL A O 1
ATOM 668 N N . GLY A 1 89 ? -5.357 0.950 6.355 1.00 96.38 89 GLY A N 1
ATOM 669 C CA . GLY A 1 89 ? -4.273 1.240 5.421 1.00 96.38 89 GLY A CA 1
ATOM 670 C C . GLY A 1 89 ? -2.895 1.151 6.068 1.00 96.38 89 GLY A C 1
ATOM 671 O O . GLY A 1 89 ? -2.772 0.862 7.260 1.00 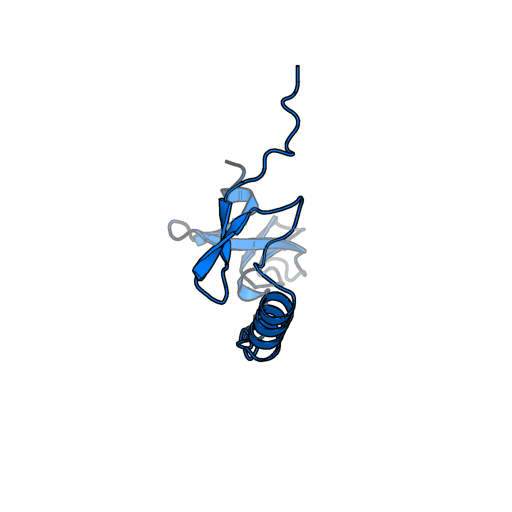96.38 89 GLY A O 1
ATOM 672 N N . ILE A 1 90 ? -1.854 1.389 5.269 1.00 97.06 90 ILE A N 1
ATOM 673 C CA . ILE A 1 90 ? -0.482 1.505 5.773 1.00 97.06 90 ILE A CA 1
ATOM 674 C C . ILE A 1 90 ? -0.293 2.886 6.399 1.00 97.06 90 ILE A C 1
ATOM 676 O O . ILE A 1 90 ? -0.757 3.885 5.850 1.00 97.06 90 ILE A O 1
ATOM 680 N N . GLY A 1 91 ? 0.384 2.943 7.541 1.00 96.12 91 GLY A N 1
ATOM 681 C CA . GLY A 1 91 ? 0.571 4.174 8.291 1.00 96.12 91 GLY A CA 1
ATOM 682 C C . GLY A 1 91 ? 1.487 4.025 9.496 1.00 96.12 91 GLY A C 1
ATOM 683 O O . GLY A 1 91 ? 2.236 3.052 9.625 1.00 96.12 91 GLY A O 1
ATOM 684 N N . GLY A 1 92 ? 1.409 5.012 10.379 1.00 96.31 92 GLY A N 1
ATOM 685 C CA . GLY A 1 92 ? 2.196 5.081 11.604 1.00 96.31 92 GLY A CA 1
ATOM 686 C C . GLY A 1 92 ? 1.534 5.962 12.656 1.00 96.31 92 GLY A C 1
ATOM 687 O O . GLY A 1 92 ? 0.451 6.503 12.435 1.00 96.31 92 GLY A O 1
ATOM 688 N N . LEU A 1 93 ? 2.194 6.089 13.804 1.00 96.88 93 LEU A N 1
ATOM 689 C CA . LEU A 1 93 ? 1.789 7.022 14.852 1.00 96.88 93 LEU A CA 1
ATOM 690 C C . LEU A 1 93 ? 2.400 8.398 14.577 1.00 96.88 93 LEU A C 1
ATOM 692 O O . LEU A 1 93 ? 3.560 8.498 14.164 1.00 96.88 93 LEU A O 1
ATOM 696 N N . CYS A 1 94 ? 1.626 9.455 14.806 1.00 95.06 94 CYS A N 1
ATOM 697 C CA . CYS A 1 94 ? 2.131 10.818 14.765 1.00 95.06 94 CYS A CA 1
ATOM 698 C C . CYS A 1 94 ? 3.175 11.029 15.876 1.00 95.06 94 CYS A C 1
ATOM 700 O O . CYS A 1 94 ? 2.835 10.867 17.043 1.00 95.06 94 CYS A O 1
ATOM 702 N N . PRO A 1 95 ? 4.398 11.500 15.576 1.00 94.12 95 PRO A N 1
ATOM 703 C CA . PRO A 1 9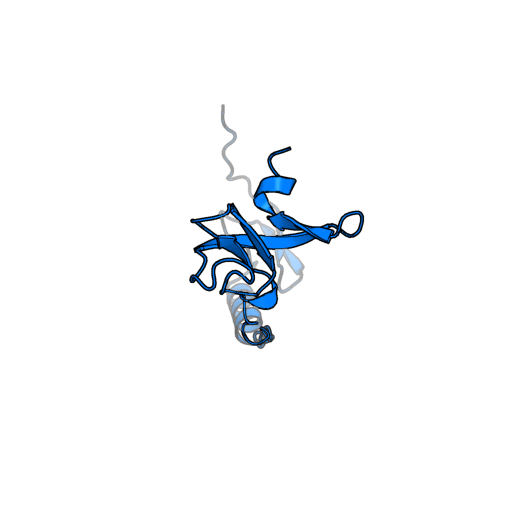5 ? 5.415 11.743 16.605 1.00 94.12 95 PRO A CA 1
ATOM 704 C C . PRO A 1 95 ? 5.052 12.816 17.644 1.00 94.12 95 PRO A C 1
ATOM 706 O O . PRO A 1 95 ? 5.769 12.976 18.625 1.00 94.12 95 PRO A O 1
ATOM 709 N N . SER A 1 96 ? 4.000 13.606 17.403 1.00 95.50 96 SER A N 1
ATOM 710 C CA . SER A 1 96 ? 3.588 14.703 18.285 1.00 95.50 96 SER A CA 1
ATOM 711 C C . SER A 1 96 ? 2.410 14.362 19.196 1.00 95.50 96 SER A C 1
ATOM 713 O O . SER A 1 96 ? 2.276 14.993 20.241 1.00 95.50 96 SER A O 1
ATOM 715 N N . CYS A 1 97 ? 1.519 13.461 18.782 1.00 95.25 97 CYS A N 1
ATOM 716 C CA . CYS A 1 97 ? 0.288 13.145 19.517 1.00 95.25 97 CYS A CA 1
ATOM 717 C C . CYS A 1 97 ? 0.009 11.643 19.630 1.00 95.25 97 CYS A C 1
ATOM 719 O O . CYS A 1 97 ? -1.027 11.269 20.168 1.00 95.25 97 CYS A O 1
ATOM 721 N N . ASP A 1 98 ? 0.893 10.799 19.093 1.00 94.19 98 ASP A N 1
ATOM 722 C CA . ASP A 1 98 ? 0.757 9.342 19.013 1.00 94.19 98 ASP A CA 1
ATOM 723 C C . ASP A 1 98 ? -0.523 8.853 18.314 1.00 94.19 98 ASP A C 1
ATOM 725 O O . ASP A 1 98 ? -0.852 7.669 18.348 1.00 94.19 98 ASP A O 1
ATOM 729 N N . GLU A 1 99 ? -1.238 9.741 17.619 1.00 95.19 99 GLU A N 1
ATOM 730 C CA . GLU A 1 99 ? -2.454 9.384 16.902 1.00 95.19 99 GLU A CA 1
ATOM 731 C C . GLU A 1 99 ? -2.121 8.579 15.629 1.00 95.19 99 GLU A C 1
ATOM 733 O O . GLU A 1 99 ? -1.199 8.948 14.887 1.00 95.19 99 GLU A O 1
ATOM 738 N N . PRO A 1 100 ? -2.830 7.469 15.346 1.00 97.00 100 PRO A N 1
ATOM 739 C CA . PRO A 1 100 ? -2.573 6.670 14.152 1.00 97.00 100 PRO A CA 1
ATOM 740 C C . PRO A 1 100 ? -3.100 7.341 12.876 1.00 97.00 100 PRO A C 1
ATOM 742 O O . PRO A 1 100 ? -4.311 7.510 12.718 1.00 97.00 100 PRO A O 1
ATOM 745 N N . HIS A 1 101 ? -2.213 7.588 11.908 1.00 96.56 101 HIS A N 1
ATOM 746 C CA . HIS A 1 101 ? -2.559 8.128 10.586 1.00 96.56 101 HIS A CA 1
ATOM 747 C C . HIS A 1 101 ? -2.064 7.246 9.442 1.00 96.56 101 HIS A C 1
ATOM 749 O O . HIS A 1 101 ? -0.923 6.768 9.441 1.00 96.56 101 HIS A O 1
ATOM 755 N N . THR A 1 102 ? -2.924 7.034 8.448 1.00 97.12 102 THR A N 1
ATOM 756 C CA . THR A 1 102 ? -2.544 6.355 7.203 1.00 97.12 102 THR A CA 1
ATOM 757 C C . THR A 1 102 ? -1.797 7.299 6.272 1.00 97.12 102 THR A C 1
ATOM 759 O O . THR A 1 102 ? -1.942 8.515 6.349 1.00 97.12 102 THR A O 1
ATOM 762 N N . ILE A 1 103 ? -0.987 6.734 5.377 1.00 96.06 103 ILE A N 1
ATOM 763 C CA . ILE A 1 103 ? -0.262 7.515 4.369 1.00 96.06 103 ILE A CA 1
ATOM 764 C C . ILE A 1 103 ? -1.248 8.272 3.470 1.00 96.06 103 ILE A C 1
ATOM 766 O O . ILE A 1 103 ? -1.028 9.449 3.215 1.00 96.06 103 ILE A O 1
ATOM 770 N N . ASP A 1 104 ? -2.341 7.630 3.053 1.00 95.62 104 ASP A N 1
ATOM 771 C CA . ASP A 1 104 ? -3.347 8.246 2.180 1.00 95.62 104 ASP A CA 1
ATOM 772 C C . ASP A 1 104 ? -3.983 9.483 2.846 1.00 95.62 104 ASP A C 1
ATOM 774 O O . ASP A 1 104 ? -3.990 10.559 2.259 1.00 95.62 104 ASP A O 1
ATOM 778 N N . GLU A 1 105 ? -4.369 9.391 4.128 1.00 94.38 105 GLU A N 1
ATOM 779 C CA . GLU A 1 105 ? -4.889 10.535 4.906 1.00 94.38 105 GLU A CA 1
ATOM 780 C C . GLU A 1 105 ? -3.898 11.709 5.003 1.00 94.38 105 GLU A C 1
ATOM 782 O O . GLU A 1 105 ? -4.312 12.862 5.111 1.00 94.38 105 GLU A O 1
ATOM 787 N N . LEU A 1 106 ? -2.590 11.436 4.989 1.00 92.75 106 LEU A N 1
ATOM 788 C CA . LEU A 1 106 ? -1.560 12.477 5.031 1.00 92.75 106 LEU A CA 1
ATOM 789 C C . LEU A 1 106 ? -1.288 13.101 3.657 1.00 92.75 106 LEU A C 1
ATOM 791 O O . LEU A 1 106 ? -0.833 14.247 3.597 1.00 92.75 106 LEU A O 1
ATOM 795 N N . LEU A 1 107 ? -1.517 12.348 2.579 1.00 94.56 107 LEU A N 1
ATOM 796 C CA . LEU A 1 107 ? -1.296 12.783 1.200 1.00 94.56 107 LEU A CA 1
ATOM 797 C C . LEU A 1 107 ? -2.496 13.536 0.617 1.00 94.56 107 LEU A C 1
ATOM 799 O O . LEU A 1 107 ? -2.282 14.450 -0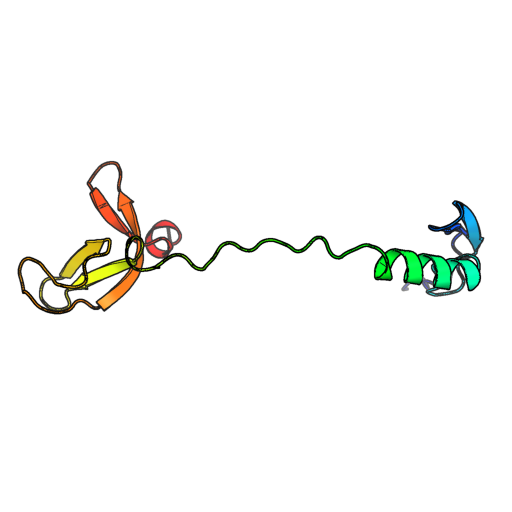.175 1.00 94.56 107 LEU A O 1
ATOM 803 N N . ASP A 1 108 ? -3.718 13.217 1.043 1.00 87.06 108 ASP A N 1
ATOM 804 C CA . ASP A 1 108 ? -4.971 13.843 0.585 1.00 87.06 108 ASP A CA 1
ATOM 805 C C . ASP A 1 108 ? -5.230 15.242 1.200 1.00 87.06 108 ASP A C 1
ATOM 807 O O . ASP A 1 108 ? -6.376 15.668 1.359 1.00 87.06 108 ASP A O 1
ATOM 811 N N . ARG A 1 109 ? -4.164 15.962 1.573 1.00 57.84 109 ARG A N 1
ATOM 812 C CA . ARG A 1 109 ? -4.217 17.290 2.208 1.00 57.84 109 ARG A CA 1
ATOM 813 C C . ARG A 1 109 ? -4.523 18.437 1.251 1.00 57.84 109 ARG A C 1
ATOM 815 O O . ARG A 1 109 ? -3.923 18.492 0.156 1.00 57.84 109 ARG A O 1
#

Sequence (109 aa):
MIPSSNDPVTMPCPVCGTAFVAAGKRRYCRDACRVAAHRRRTRQPETAVIVPPPAPKRPHTIYQCASCGARLLGEQRCDDCGTFMRAVGIGGLCPSCDEPHTIDELLDR

pLDDT: mean 88.78, std 12.28, range [38.28, 98.06]

Radius of gyration: 29.41 Å; chains: 1; bounding box: 52×32×68 Å

Secondary structure (DSSP, 8-state):
----S---EEEE-TTT--EEEE-TT--SSSHHHHHHHHHHHHHS------PPPPPPSGGGEEEE-TTT--EEES--B-TTT-PBPEEEEEEEE-TTT--EEEHHHHH--